Protein AF-A0A379F1T3-F1 (afdb_monomer_lite)

Secondary structure (DSSP, 8-state):
------SEEEPPTT--S-SEETTEEEE---PPPTTS-HHHHHHHHHHHHHHHHHHHHHHHHHHHTTTT--TTTT-----

Foldseek 3Di:
DDPDDAQEAEDEAPPPDDQDDPNHGYDYDDDDDPPDDPVRVVVNVVRVVVVVVCVVVVVCVCVVVVVVDDVCVPDPPDD

pLDDT: mean 74.95, std 10.94, range [41.56, 87.19]

Radius of gyration: 16.76 Å; chains: 1; bounding box: 33×37×49 Å

Organism: NCBI:txid60133

Structure (mmCIF, N/CA/C/O backbone):
data_AF-A0A379F1T3-F1
#
_entry.id   AF-A0A379F1T3-F1
#
loop_
_atom_site.group_PDB
_atom_site.id
_atom_site.type_symbol
_atom_site.label_atom_id
_atom_site.label_alt_id
_atom_site.label_comp_id
_atom_site.label_asym_id
_atom_site.label_entity_id
_atom_site.label_seq_id
_atom_site.pdbx_PDB_ins_code
_atom_site.Cartn_x
_atom_site.Cartn_y
_atom_site.Cartn_z
_atom_site.occupancy
_atom_site.B_iso_or_equiv
_atom_site.auth_seq_id
_atom_site.auth_comp_id
_atom_site.auth_asym_id
_atom_site.auth_atom_id
_atom_site.pdbx_PDB_model_num
ATOM 1 N N . MET A 1 1 ? 1.475 -27.940 0.494 1.00 41.56 1 MET A N 1
ATOM 2 C CA . MET A 1 1 ? 1.448 -26.461 0.390 1.00 41.56 1 MET A CA 1
ATOM 3 C C . MET A 1 1 ? 0.157 -25.952 1.012 1.00 41.56 1 MET A C 1
ATOM 5 O O . MET A 1 1 ? -0.911 -26.155 0.452 1.00 41.56 1 MET A O 1
ATOM 9 N N . THR A 1 2 ? 0.215 -25.400 2.220 1.00 47.62 2 THR A N 1
ATOM 10 C CA . THR A 1 2 ? -0.974 -25.032 3.004 1.00 47.62 2 THR A CA 1
ATOM 11 C C . THR A 1 2 ? -1.709 -23.874 2.326 1.00 47.62 2 THR A C 1
ATOM 13 O O . THR A 1 2 ? -1.165 -22.777 2.219 1.00 47.62 2 THR A O 1
ATOM 16 N N . GLY A 1 3 ? -2.936 -24.116 1.855 1.00 56.78 3 GLY A N 1
ATOM 17 C CA . GLY A 1 3 ? -3.784 -23.165 1.123 1.00 56.78 3 GLY A CA 1
ATOM 18 C C . GLY A 1 3 ? -4.314 -22.006 1.974 1.00 56.78 3 GLY A C 1
ATOM 19 O O . GLY A 1 3 ? -5.521 -21.784 2.043 1.00 56.78 3 GLY A O 1
ATOM 20 N N . ARG A 1 4 ? -3.429 -21.257 2.639 1.00 63.41 4 ARG A N 1
ATOM 21 C CA . ARG A 1 4 ? -3.782 -20.032 3.363 1.00 63.41 4 ARG A CA 1
ATOM 22 C C . ARG A 1 4 ? -4.086 -18.928 2.354 1.00 63.41 4 ARG A C 1
ATOM 24 O O . ARG A 1 4 ? -3.187 -18.263 1.848 1.00 63.41 4 ARG A O 1
ATOM 31 N N . LYS A 1 5 ? -5.372 -18.733 2.063 1.00 63.28 5 LYS A N 1
ATOM 32 C CA . LYS A 1 5 ? -5.853 -17.562 1.325 1.00 63.28 5 LYS A CA 1
ATOM 33 C C . LYS A 1 5 ? -5.840 -16.362 2.263 1.00 63.28 5 LYS A C 1
ATOM 35 O O . LYS A 1 5 ? -6.430 -16.396 3.336 1.00 63.28 5 LYS A O 1
ATOM 40 N N . VAL A 1 6 ? -5.128 -15.314 1.870 1.00 71.56 6 VAL A N 1
ATOM 41 C CA . VAL A 1 6 ? -5.070 -14.063 2.626 1.00 71.56 6 VAL A CA 1
ATOM 42 C C . VAL A 1 6 ? -6.381 -13.312 2.406 1.00 71.56 6 VAL A C 1
ATOM 44 O O . VAL A 1 6 ? -6.713 -12.999 1.269 1.00 71.56 6 VAL A O 1
ATOM 47 N N . ASP A 1 7 ? -7.125 -12.996 3.466 1.00 77.69 7 ASP A N 1
ATOM 48 C CA . ASP A 1 7 ? -8.410 -12.288 3.336 1.00 77.69 7 ASP A CA 1
ATOM 49 C C . ASP A 1 7 ? -8.249 -10.793 3.025 1.00 77.69 7 ASP A C 1
ATOM 51 O O . ASP A 1 7 ? -9.118 -10.178 2.405 1.00 77.69 7 ASP A O 1
ATOM 55 N N . LYS A 1 8 ? -7.145 -10.182 3.473 1.00 78.75 8 LYS A N 1
ATOM 56 C CA . LYS A 1 8 ? -6.887 -8.738 3.361 1.00 78.75 8 LYS A CA 1
ATOM 57 C C . LYS A 1 8 ? -5.492 -8.490 2.809 1.00 78.75 8 LYS A C 1
ATOM 59 O O . LYS A 1 8 ? -4.505 -8.819 3.461 1.00 78.75 8 LYS A O 1
ATOM 64 N N . LEU A 1 9 ? -5.423 -7.868 1.641 1.00 80.50 9 LEU A N 1
ATOM 65 C CA . LEU A 1 9 ? -4.183 -7.496 0.968 1.00 80.50 9 LEU A CA 1
ATOM 66 C C . LEU A 1 9 ? -4.034 -5.970 0.963 1.00 80.50 9 LEU A C 1
ATOM 68 O O . LEU A 1 9 ? -5.031 -5.267 0.847 1.00 80.50 9 LEU A O 1
ATOM 72 N N . ALA A 1 10 ? -2.815 -5.451 1.111 1.00 83.12 10 ALA A N 1
ATOM 73 C CA . ALA A 1 10 ? -2.543 -4.016 1.016 1.00 83.12 10 ALA A CA 1
ATOM 74 C C . ALA A 1 10 ? -2.116 -3.659 -0.412 1.00 83.12 10 ALA A C 1
ATOM 76 O O . ALA A 1 10 ? -1.108 -4.168 -0.899 1.00 83.12 10 ALA A O 1
ATOM 77 N N . GLY A 1 11 ? -2.905 -2.818 -1.074 1.00 80.56 11 GLY A N 1
ATOM 78 C CA . GLY A 1 11 ? -2.614 -2.274 -2.395 1.00 80.56 11 GLY A CA 1
ATOM 79 C C . GLY A 1 11 ? -1.969 -0.894 -2.316 1.00 80.56 11 GLY A C 1
ATOM 80 O O . GLY A 1 11 ? -2.089 -0.194 -1.309 1.00 80.56 11 GLY A O 1
ATOM 81 N N . ASP A 1 12 ? -1.309 -0.506 -3.401 1.00 78.25 12 ASP A N 1
ATOM 82 C CA . ASP A 1 12 ? -0.611 0.772 -3.505 1.00 78.25 12 ASP A CA 1
ATOM 83 C C . ASP A 1 12 ? -1.550 1.914 -3.905 1.00 78.25 12 ASP A C 1
ATOM 85 O O . ASP A 1 12 ? -2.624 1.722 -4.494 1.00 78.25 12 ASP A O 1
ATOM 89 N N . ARG A 1 13 ? -1.149 3.139 -3.554 1.00 71.25 13 ARG A N 1
ATOM 90 C CA . ARG A 1 13 ? -1.936 4.338 -3.841 1.00 71.25 13 ARG A CA 1
ATOM 91 C C . ARG A 1 13 ? -2.002 4.545 -5.357 1.00 71.25 13 ARG A C 1
ATOM 93 O O . ARG A 1 13 ? -0.976 4.646 -6.015 1.00 71.25 13 ARG A O 1
ATOM 100 N N . GLY A 1 14 ? -3.217 4.608 -5.902 1.00 72.50 14 GLY A N 1
ATOM 101 C CA . GLY A 1 14 ? -3.447 4.753 -7.346 1.00 72.50 14 GLY A CA 1
ATOM 102 C C . GLY A 1 14 ? -3.710 3.443 -8.096 1.00 72.50 14 GLY A C 1
ATOM 103 O O . GLY A 1 14 ? -3.939 3.484 -9.304 1.00 72.50 14 GLY A O 1
ATOM 104 N N . TYR A 1 15 ? -3.750 2.292 -7.414 1.00 77.00 15 TYR A N 1
ATOM 105 C CA . TYR A 1 15 ? -4.195 1.041 -8.030 1.00 77.00 15 TYR A CA 1
ATOM 106 C C . TYR A 1 15 ? -5.653 1.155 -8.523 1.00 77.00 15 TYR A C 1
ATOM 108 O O . TYR A 1 15 ? -6.587 1.251 -7.727 1.00 77.00 15 TYR A O 1
ATOM 116 N N . ARG A 1 16 ? -5.848 1.143 -9.851 1.00 69.94 16 ARG A N 1
ATOM 117 C CA . ARG A 1 16 ? -7.167 1.211 -10.522 1.00 69.94 16 ARG A CA 1
ATOM 118 C C . ARG A 1 16 ? -7.784 -0.162 -10.822 1.00 69.94 16 ARG A C 1
ATOM 120 O O . ARG A 1 16 ? -8.830 -0.230 -11.458 1.00 69.94 16 ARG A O 1
ATOM 127 N N . GLY A 1 17 ? -7.114 -1.245 -10.430 1.00 72.88 17 GLY A N 1
ATOM 128 C CA . GLY A 1 17 ? -7.560 -2.605 -10.719 1.00 72.88 17 GLY A CA 1
ATOM 129 C C . GLY A 1 17 ? -8.723 -3.070 -9.840 1.00 72.88 17 GLY A C 1
ATOM 130 O O . GLY A 1 17 ? -9.366 -2.301 -9.123 1.00 72.88 17 GLY A O 1
ATOM 131 N N . ILE A 1 18 ? -8.987 -4.371 -9.896 1.00 75.50 18 ILE A N 1
ATOM 132 C CA . ILE A 1 18 ? -10.104 -5.009 -9.199 1.00 75.50 18 ILE A CA 1
ATOM 133 C C . ILE A 1 18 ? -9.884 -4.909 -7.681 1.00 75.50 18 ILE A C 1
ATOM 135 O O . ILE A 1 18 ? -8.843 -5.307 -7.172 1.00 75.50 18 ILE A O 1
ATOM 139 N N . LYS A 1 19 ? -10.872 -4.398 -6.938 1.00 75.31 19 LYS A N 1
ATOM 140 C CA . LYS A 1 19 ? -10.772 -4.176 -5.478 1.00 75.31 19 LYS A CA 1
ATOM 141 C C . LYS A 1 19 ? -10.986 -5.445 -4.636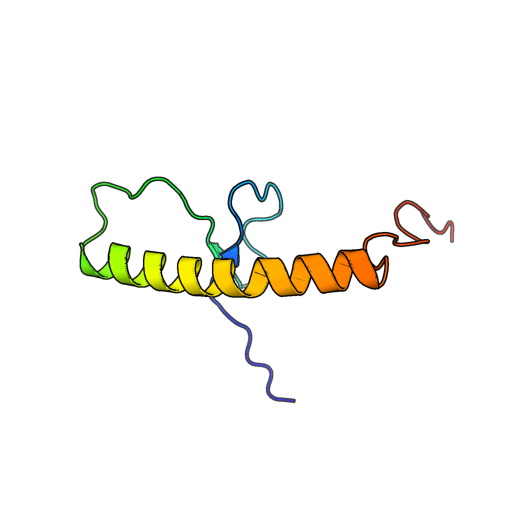 1.00 75.31 19 LYS A C 1
ATOM 143 O O . LYS A 1 19 ? -10.687 -5.457 -3.441 1.00 75.31 19 LYS A O 1
ATOM 148 N N . GLN A 1 20 ? -11.499 -6.514 -5.240 1.00 77.50 20 GLN A N 1
ATOM 149 C CA . GLN A 1 20 ? -11.737 -7.800 -4.588 1.00 77.50 20 GLN A CA 1
ATOM 150 C C . GLN A 1 20 ? -11.526 -8.946 -5.579 1.00 77.50 20 GLN A C 1
ATOM 152 O O . GLN A 1 20 ? -12.184 -9.000 -6.611 1.00 77.50 20 GLN A O 1
ATOM 157 N N . ILE A 1 21 ? -10.639 -9.881 -5.246 1.00 75.00 21 ILE A N 1
ATOM 158 C CA . ILE A 1 21 ? -10.393 -11.081 -6.050 1.00 75.00 21 ILE A CA 1
ATOM 159 C C . ILE A 1 21 ? -10.908 -12.276 -5.249 1.00 75.00 21 ILE A C 1
ATOM 161 O O . ILE A 1 21 ? -10.323 -12.671 -4.238 1.00 75.00 21 ILE A O 1
ATOM 165 N N . GLY A 1 22 ? -12.054 -12.823 -5.662 1.00 79.56 22 GLY A N 1
ATOM 166 C CA . GLY A 1 22 ? -12.745 -13.887 -4.932 1.00 79.56 22 GLY A CA 1
ATOM 167 C C . GLY A 1 22 ? -13.103 -13.464 -3.501 1.00 79.56 22 GLY A C 1
ATOM 168 O O . GLY A 1 22 ? -13.946 -12.589 -3.300 1.00 79.56 22 GLY A O 1
ATOM 169 N N . LYS A 1 23 ? -12.449 -14.084 -2.506 1.00 78.00 23 LYS A N 1
ATOM 170 C CA . LYS A 1 23 ? -12.619 -13.788 -1.067 1.00 78.00 23 LYS A CA 1
ATOM 171 C C . LYS A 1 23 ? -11.648 -12.720 -0.542 1.00 78.00 23 LYS A C 1
ATOM 173 O O . LYS A 1 23 ? -11.878 -12.159 0.525 1.00 78.00 23 LYS A O 1
ATOM 178 N N . THR A 1 24 ? -10.584 -12.418 -1.285 1.00 80.44 24 THR A N 1
ATOM 179 C CA . THR A 1 24 ? -9.522 -11.509 -0.845 1.00 80.44 24 THR A CA 1
ATOM 180 C C . THR A 1 24 ? -9.865 -10.068 -1.194 1.00 80.44 24 THR A C 1
ATOM 182 O O . THR A 1 24 ? -10.080 -9.730 -2.360 1.00 80.44 24 THR A O 1
ATOM 185 N N . LYS A 1 25 ? -9.879 -9.196 -0.184 1.00 82.56 25 LYS A N 1
ATOM 186 C CA . LYS A 1 25 ? -10.120 -7.756 -0.339 1.00 82.56 25 LYS A CA 1
ATOM 187 C C . LYS A 1 25 ? -8.801 -6.999 -0.416 1.00 82.56 25 LYS A C 1
ATOM 189 O O . LYS A 1 25 ? -7.946 -7.151 0.458 1.00 82.56 25 LYS A O 1
ATOM 194 N N . ILE A 1 26 ? -8.663 -6.155 -1.433 1.00 81.38 26 ILE A N 1
ATOM 195 C CA . ILE A 1 26 ? -7.503 -5.284 -1.619 1.00 81.38 26 ILE A CA 1
ATOM 196 C C . ILE A 1 26 ? -7.825 -3.939 -0.968 1.00 81.38 26 ILE A C 1
ATOM 198 O O . ILE A 1 26 ? -8.682 -3.183 -1.421 1.00 81.38 26 ILE A O 1
ATOM 202 N N . LEU A 1 27 ? -7.158 -3.666 0.146 1.00 82.69 27 LEU A N 1
ATOM 203 C CA . LEU A 1 27 ? -7.240 -2.415 0.881 1.00 82.69 27 LEU A CA 1
ATOM 204 C C . LEU A 1 27 ? -6.320 -1.406 0.207 1.00 82.69 27 LEU A C 1
ATOM 206 O O . LEU A 1 27 ? -5.114 -1.619 0.157 1.00 82.69 27 LEU A O 1
ATOM 210 N N . ILE A 1 28 ? -6.883 -0.311 -0.285 1.00 80.94 28 ILE A N 1
ATOM 211 C CA . ILE A 1 28 ? -6.130 0.806 -0.860 1.00 80.94 28 ILE A CA 1
ATOM 212 C C . ILE A 1 28 ? -6.050 1.898 0.213 1.00 80.94 28 ILE A C 1
ATOM 214 O O . ILE A 1 28 ? -7.051 2.120 0.906 1.00 80.94 28 ILE A O 1
ATOM 218 N N . PRO A 1 29 ? -4.892 2.555 0.403 1.00 77.75 29 PRO A N 1
ATOM 219 C CA . PRO A 1 29 ? -4.789 3.677 1.321 1.00 77.75 29 PRO A CA 1
ATOM 220 C C . PRO A 1 29 ? -5.699 4.802 0.826 1.00 77.75 29 PRO A C 1
ATOM 222 O O . PRO A 1 29 ? -5.480 5.374 -0.241 1.00 77.75 29 PRO A O 1
ATOM 225 N N . ASP A 1 30 ? -6.731 5.085 1.610 1.00 75.69 30 ASP A N 1
ATOM 226 C CA . ASP A 1 30 ? -7.727 6.121 1.355 1.00 75.69 30 ASP A CA 1
ATOM 227 C C . ASP A 1 30 ? -7.748 7.109 2.528 1.00 75.69 30 ASP A C 1
ATOM 229 O O . ASP A 1 30 ? -7.188 6.830 3.598 1.00 75.69 30 ASP A O 1
ATOM 233 N N . VAL A 1 31 ? -8.380 8.266 2.334 1.00 72.38 31 VAL A N 1
ATOM 234 C CA . VAL A 1 31 ? -8.534 9.279 3.383 1.00 72.38 31 VAL A CA 1
ATOM 235 C C . VAL A 1 31 ? -9.184 8.646 4.623 1.00 72.38 31 VAL A C 1
ATOM 237 O O . VAL A 1 31 ? -10.220 7.980 4.511 1.00 72.38 31 VAL A O 1
ATOM 240 N N . PRO A 1 32 ? -8.584 8.801 5.820 1.00 70.19 32 PRO A N 1
ATOM 241 C CA . PRO A 1 32 ? -9.100 8.171 7.025 1.00 70.19 32 PRO A CA 1
ATOM 242 C C . PRO A 1 32 ? -10.506 8.691 7.321 1.00 70.19 32 PRO A C 1
ATOM 244 O O . PRO A 1 32 ? -10.710 9.882 7.545 1.00 70.19 32 PRO A O 1
ATOM 247 N N . LYS A 1 33 ? -11.486 7.783 7.351 1.00 75.00 33 LYS A N 1
ATOM 248 C CA . LYS A 1 33 ? -12.875 8.140 7.650 1.00 75.00 33 LYS A CA 1
ATOM 249 C C . LYS A 1 33 ? -12.978 8.610 9.102 1.00 75.00 33 LYS A C 1
ATOM 251 O O . LYS A 1 33 ? -12.377 8.012 9.996 1.00 75.00 33 LYS A O 1
ATOM 256 N N . ALA A 1 34 ? -13.784 9.642 9.353 1.00 68.56 34 ALA A N 1
ATOM 257 C CA . ALA A 1 34 ? -13.988 10.201 10.695 1.00 68.56 34 ALA A CA 1
ATOM 258 C C . ALA A 1 34 ? -14.485 9.156 11.718 1.00 68.56 34 ALA A C 1
ATOM 260 O O . ALA A 1 34 ? -14.167 9.250 12.896 1.00 68.56 34 ALA A O 1
ATOM 261 N N . LYS A 1 35 ? -15.188 8.116 11.247 1.00 74.50 35 LYS A N 1
ATOM 262 C CA . LYS A 1 35 ? -15.732 7.016 12.060 1.00 74.50 35 LYS A CA 1
ATOM 263 C C . LYS A 1 35 ? -14.700 5.962 12.491 1.00 74.50 35 LYS A C 1
ATOM 265 O O . LYS A 1 35 ? -15.019 5.108 13.313 1.00 74.50 35 LYS A O 1
ATOM 270 N N . ASP A 1 36 ? -13.488 5.963 11.930 1.00 74.62 36 ASP A N 1
ATOM 271 C CA . ASP A 1 36 ? -12.461 4.995 12.324 1.00 74.62 36 ASP A CA 1
ATOM 272 C C . ASP A 1 36 ? -11.871 5.369 13.696 1.00 74.62 36 ASP A C 1
ATOM 274 O O . ASP A 1 36 ? -11.331 6.462 13.881 1.00 74.62 36 ASP A O 1
ATOM 278 N N . SER A 1 37 ? -11.892 4.423 14.639 1.00 83.31 37 SER A N 1
ATOM 279 C CA . SER A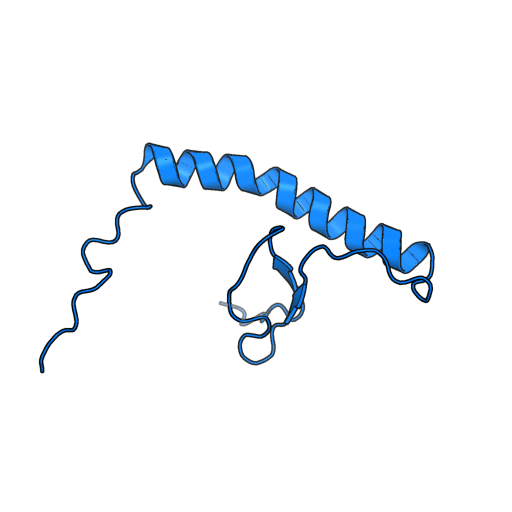 1 37 ? -11.185 4.562 15.919 1.00 83.31 37 SER A CA 1
ATOM 280 C C . SER A 1 37 ? -9.671 4.710 15.704 1.00 83.31 37 SER A C 1
ATOM 282 O O . SER A 1 37 ? -9.101 4.139 14.766 1.00 83.31 37 SER A O 1
ATOM 284 N N . TYR A 1 38 ? -8.997 5.431 16.606 1.00 84.12 38 TYR A N 1
ATOM 285 C CA . TYR A 1 38 ? -7.542 5.633 16.601 1.00 84.12 38 TYR A CA 1
ATOM 286 C C . TYR A 1 38 ? -6.762 4.321 16.406 1.00 84.12 38 TYR A C 1
ATOM 288 O O . TYR A 1 38 ? -5.852 4.236 15.576 1.00 84.12 38 TYR A O 1
ATOM 296 N N . TYR A 1 39 ? -7.180 3.257 17.098 1.00 84.19 39 TYR A N 1
ATOM 297 C CA . TYR A 1 39 ? -6.545 1.943 16.997 1.00 84.19 39 TYR A CA 1
ATOM 298 C C . TYR A 1 39 ? -6.643 1.350 15.584 1.00 84.19 39 TYR A C 1
ATOM 300 O O . TYR A 1 39 ? -5.672 0.810 15.045 1.00 84.19 39 TYR A O 1
ATOM 308 N N . GLN A 1 40 ? -7.804 1.494 14.942 1.00 82.88 40 GLN A N 1
ATOM 309 C CA . GLN A 1 40 ? -8.026 1.001 13.584 1.00 82.88 40 GLN A CA 1
ATOM 310 C C . GLN A 1 40 ? -7.170 1.768 12.570 1.00 82.88 40 GLN A C 1
ATOM 312 O O . GLN A 1 40 ? -6.577 1.145 11.685 1.00 82.88 40 GLN A O 1
ATOM 317 N N . LYS A 1 41 ? -7.027 3.091 12.737 1.00 83.25 41 LYS A N 1
ATOM 318 C CA . LYS A 1 41 ? -6.141 3.927 11.909 1.00 83.25 41 LYS A CA 1
ATOM 319 C C . LYS A 1 41 ? -4.684 3.482 12.032 1.00 83.25 41 LYS A C 1
ATOM 321 O O . LYS A 1 41 ? -4.045 3.220 11.015 1.00 83.25 41 LYS A O 1
ATOM 326 N N . LYS A 1 42 ? -4.182 3.292 13.258 1.00 86.00 42 LYS A N 1
ATOM 327 C CA . LYS A 1 42 ? -2.806 2.830 13.514 1.00 86.00 42 LYS A CA 1
ATOM 328 C C . LYS A 1 42 ? -2.541 1.445 12.914 1.00 86.00 42 LYS A C 1
ATOM 330 O O . LYS A 1 42 ? -1.498 1.231 12.296 1.00 86.00 42 LYS A O 1
ATOM 335 N N . LYS A 1 43 ? -3.495 0.513 13.035 1.00 86.12 43 LYS A N 1
ATOM 336 C CA . LYS A 1 43 ? -3.385 -0.835 12.451 1.00 86.12 43 LYS A CA 1
ATOM 337 C C . LYS A 1 43 ? -3.328 -0.798 10.921 1.00 86.12 43 LYS A C 1
ATOM 339 O O . LYS A 1 43 ? -2.475 -1.466 10.339 1.00 86.12 43 LYS A O 1
ATOM 344 N N . LYS A 1 44 ? -4.192 -0.002 10.277 1.00 83.88 44 LYS A N 1
ATOM 345 C CA . LYS A 1 44 ? -4.176 0.207 8.817 1.00 83.88 44 LYS A CA 1
ATOM 346 C C . LYS A 1 44 ? -2.865 0.867 8.373 1.00 83.88 44 LYS A C 1
ATOM 348 O O . LYS A 1 44 ? -2.221 0.370 7.458 1.00 83.88 44 LYS A O 1
ATOM 353 N N . HIS A 1 45 ? -2.422 1.914 9.066 1.00 84.94 45 HIS A N 1
ATOM 354 C CA . HIS A 1 45 ? -1.171 2.612 8.764 1.00 84.94 45 HIS A CA 1
ATOM 355 C C . HIS A 1 45 ? 0.044 1.675 8.823 1.00 84.94 45 HIS A C 1
ATOM 357 O O . HIS A 1 45 ? 0.797 1.592 7.858 1.00 84.94 45 HIS A O 1
ATOM 363 N N . LYS A 1 46 ? 0.182 0.872 9.890 1.00 86.81 46 LYS A N 1
ATOM 364 C CA . LYS A 1 46 ? 1.279 -0.104 10.015 1.00 86.81 46 LYS A CA 1
ATOM 365 C C . LYS A 1 46 ? 1.286 -1.128 8.873 1.00 86.81 46 LYS A C 1
ATOM 367 O O . LYS A 1 46 ? 2.357 -1.548 8.444 1.00 86.81 46 LYS A O 1
ATOM 372 N N . LEU A 1 47 ? 0.112 -1.536 8.387 1.00 86.12 47 LEU A N 1
ATOM 373 C CA . LEU A 1 47 ? -0.005 -2.445 7.245 1.00 86.12 47 LEU A CA 1
ATOM 374 C C . LEU A 1 47 ? 0.521 -1.794 5.955 1.00 86.12 47 LEU A C 1
ATOM 376 O O . LEU A 1 47 ? 1.310 -2.413 5.244 1.00 86.12 47 LEU A O 1
ATOM 380 N N . PHE A 1 48 ? 0.140 -0.543 5.687 1.00 85.81 48 PHE A N 1
ATOM 381 C CA . PHE A 1 48 ? 0.600 0.190 4.505 1.00 85.81 48 PHE A CA 1
ATOM 382 C C . PHE A 1 48 ? 2.087 0.552 4.566 1.00 85.81 48 PHE A C 1
ATOM 384 O O . PHE A 1 48 ? 2.768 0.418 3.558 1.00 85.81 48 PHE A O 1
ATOM 391 N N . CYS A 1 49 ? 2.632 0.912 5.732 1.00 86.81 49 CYS A N 1
ATOM 392 C CA . CYS A 1 49 ? 4.071 1.161 5.879 1.00 86.81 49 CYS A CA 1
ATOM 393 C C . CYS A 1 49 ? 4.910 -0.084 5.570 1.00 86.81 49 CYS A C 1
ATOM 395 O O . CYS A 1 49 ? 5.924 0.010 4.888 1.00 86.81 49 CYS A O 1
ATOM 397 N N . LYS A 1 50 ? 4.465 -1.268 6.017 1.00 87.19 50 LYS A N 1
ATOM 398 C CA . LYS A 1 50 ? 5.134 -2.530 5.666 1.00 87.19 50 LYS A CA 1
ATOM 399 C C . LYS A 1 50 ? 5.117 -2.783 4.157 1.00 87.19 50 LYS A C 1
ATOM 401 O O . LYS A 1 50 ? 6.118 -3.230 3.612 1.00 87.19 50 LYS A O 1
ATOM 406 N N . ARG A 1 51 ? 3.997 -2.483 3.488 1.00 85.88 51 ARG A N 1
ATOM 407 C CA . ARG A 1 51 ? 3.860 -2.599 2.028 1.00 85.88 51 ARG A CA 1
ATOM 408 C C . ARG A 1 51 ? 4.787 -1.622 1.296 1.00 85.88 51 ARG A C 1
ATOM 410 O O . ARG A 1 51 ? 5.501 -2.036 0.392 1.00 85.88 51 ARG A O 1
ATOM 417 N N . ALA A 1 52 ? 4.832 -0.369 1.737 1.00 84.69 52 ALA A N 1
ATOM 418 C CA . ALA A 1 52 ? 5.687 0.658 1.152 1.00 84.69 52 ALA A CA 1
ATOM 419 C C . ALA A 1 52 ? 7.186 0.342 1.289 1.00 84.69 52 ALA A C 1
ATOM 421 O O . ALA A 1 52 ? 7.961 0.744 0.434 1.00 84.69 52 ALA A O 1
ATOM 422 N N . GLY A 1 53 ? 7.597 -0.397 2.326 1.00 86.56 53 GLY A N 1
ATOM 423 C CA . GLY A 1 53 ? 8.992 -0.819 2.492 1.00 86.56 53 GLY A CA 1
ATOM 424 C C . GLY A 1 53 ? 9.443 -1.915 1.519 1.00 86.56 53 GLY A C 1
ATOM 425 O O . GLY A 1 53 ? 10.616 -1.962 1.171 1.00 86.56 53 GLY A O 1
ATOM 426 N N . ILE A 1 54 ? 8.534 -2.782 1.061 1.00 86.19 54 ILE A N 1
ATOM 427 C CA . ILE A 1 54 ? 8.872 -3.875 0.128 1.00 86.19 54 ILE A CA 1
ATOM 428 C C . ILE A 1 54 ? 8.776 -3.460 -1.345 1.00 86.19 54 ILE A C 1
ATOM 430 O O . ILE A 1 54 ? 9.420 -4.064 -2.201 1.00 86.19 54 ILE A O 1
ATOM 434 N N . GLU A 1 55 ? 7.975 -2.438 -1.649 1.00 82.12 55 GLU A N 1
ATOM 435 C CA . GLU A 1 55 ? 7.756 -1.957 -3.016 1.00 82.12 55 GLU A CA 1
ATOM 436 C C . GLU A 1 55 ? 9.026 -1.50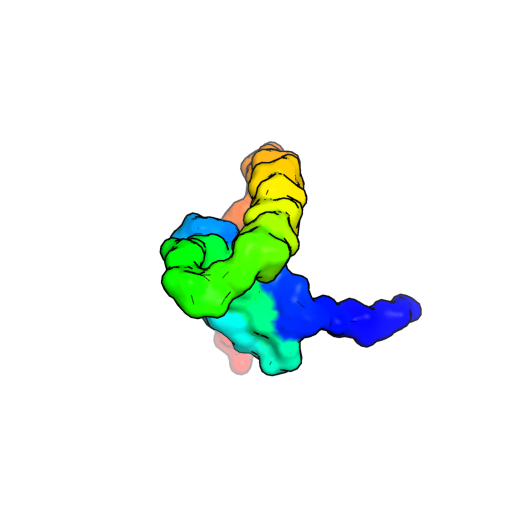2 -3.746 1.00 82.12 55 GLU A C 1
ATOM 438 O O . GLU A 1 55 ? 9.191 -1.896 -4.899 1.00 82.12 55 GLU A O 1
ATOM 443 N N . PRO A 1 56 ? 9.958 -0.755 -3.123 1.00 84.38 56 PRO A N 1
ATOM 444 C CA . PRO A 1 56 ? 11.204 -0.362 -3.774 1.00 84.38 56 PRO A CA 1
ATOM 445 C C . PRO A 1 56 ? 12.019 -1.569 -4.238 1.00 84.38 56 PRO A C 1
ATOM 447 O O . PRO A 1 56 ? 12.484 -1.603 -5.373 1.00 84.38 56 PRO A O 1
ATOM 450 N N . THR A 1 57 ? 12.126 -2.603 -3.400 1.00 86.56 57 THR A N 1
ATOM 451 C CA . THR A 1 57 ? 12.847 -3.836 -3.737 1.00 86.56 57 THR A CA 1
ATOM 452 C C . THR A 1 57 ? 12.174 -4.581 -4.886 1.00 86.56 57 THR A C 1
ATOM 454 O O . THR A 1 57 ? 12.850 -5.016 -5.814 1.00 86.56 57 THR A O 1
ATOM 457 N N . ILE A 1 58 ? 10.842 -4.694 -4.869 1.00 83.88 58 ILE A N 1
ATOM 458 C CA . ILE A 1 58 ? 10.079 -5.308 -5.968 1.00 83.88 58 ILE A CA 1
ATOM 459 C C . ILE A 1 58 ? 10.251 -4.497 -7.262 1.00 83.88 58 ILE A C 1
ATOM 461 O O . ILE A 1 58 ? 10.411 -5.077 -8.336 1.00 83.88 58 ILE A O 1
ATOM 465 N N . GLY A 1 59 ? 10.235 -3.167 -7.168 1.00 82.44 59 GLY A N 1
ATOM 466 C CA . GLY A 1 59 ? 10.438 -2.250 -8.286 1.00 82.44 59 GLY A CA 1
ATOM 467 C C . GLY A 1 59 ? 11.817 -2.400 -8.923 1.00 82.44 59 GLY A C 1
ATOM 468 O O . GLY A 1 59 ? 11.892 -2.572 -10.140 1.00 82.44 59 GLY A O 1
ATOM 469 N N . HIS A 1 60 ? 12.878 -2.413 -8.110 1.00 86.06 60 HIS A N 1
ATOM 470 C CA . HIS A 1 60 ? 14.250 -2.640 -8.572 1.00 86.06 60 HIS A CA 1
ATOM 471 C C . HIS A 1 60 ? 14.379 -3.996 -9.265 1.00 86.06 60 HIS A C 1
ATOM 473 O O . HIS A 1 60 ? 14.717 -4.040 -10.442 1.00 86.06 60 HIS A O 1
ATOM 479 N N . LEU A 1 61 ? 13.954 -5.087 -8.616 1.00 83.19 61 LEU A N 1
ATOM 480 C CA . LEU A 1 61 ? 13.990 -6.428 -9.216 1.00 83.19 61 LEU A CA 1
ATOM 481 C C . LEU A 1 61 ? 13.250 -6.488 -10.559 1.00 83.19 61 LEU A C 1
ATOM 483 O O . LEU A 1 61 ? 13.708 -7.116 -11.514 1.00 83.19 61 LEU A O 1
ATOM 487 N N . LYS A 1 62 ? 12.099 -5.818 -10.663 1.00 80.38 62 LYS A N 1
ATOM 488 C CA . LYS A 1 62 ? 11.308 -5.782 -11.897 1.00 80.38 62 LYS A CA 1
ATOM 489 C C . LYS A 1 62 ? 11.984 -4.981 -13.014 1.00 80.38 62 LYS A C 1
ATOM 491 O O . LYS A 1 62 ? 11.815 -5.339 -14.183 1.00 80.38 62 LYS A O 1
ATOM 496 N N . ALA A 1 63 ? 12.694 -3.908 -12.671 1.00 80.75 63 ALA A N 1
ATOM 497 C CA . ALA A 1 63 ? 13.440 -3.081 -13.613 1.00 80.75 63 ALA A CA 1
ATOM 498 C C . ALA A 1 63 ? 14.714 -3.794 -14.086 1.00 80.75 63 ALA A C 1
ATOM 500 O O . ALA A 1 63 ? 14.888 -3.978 -15.292 1.00 80.75 63 ALA A O 1
ATOM 501 N N . ASP A 1 64 ? 15.521 -4.279 -13.142 1.00 80.25 64 ASP A N 1
ATOM 502 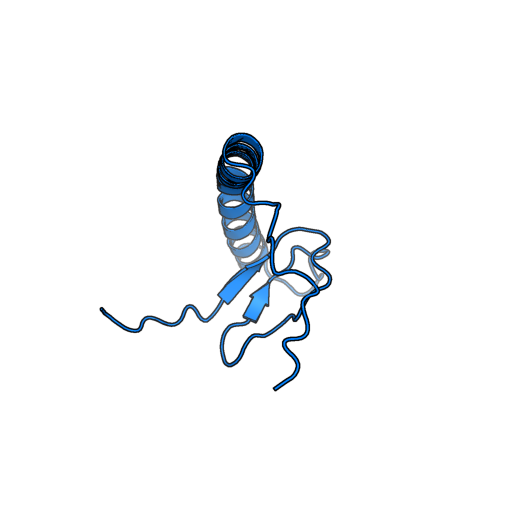C CA . ASP A 1 64 ? 16.821 -4.911 -13.381 1.00 80.25 64 ASP A CA 1
ATOM 503 C C . ASP A 1 64 ? 16.680 -6.175 -14.235 1.00 80.25 64 ASP A C 1
ATOM 505 O O . ASP A 1 64 ? 17.419 -6.385 -15.195 1.00 80.25 64 ASP A O 1
ATOM 509 N N . HIS A 1 65 ? 15.650 -6.984 -13.968 1.00 76.31 65 HIS A N 1
ATOM 510 C CA . HIS A 1 65 ? 15.403 -8.229 -14.700 1.00 76.31 65 HIS A CA 1
ATOM 511 C C . HIS A 1 65 ? 14.474 -8.039 -15.914 1.00 76.31 65 HIS A C 1
ATOM 513 O O . HIS A 1 65 ? 14.056 -9.016 -16.535 1.00 76.31 65 HIS A O 1
ATOM 519 N N . ARG A 1 66 ? 14.100 -6.793 -16.256 1.00 71.38 66 ARG A N 1
ATOM 520 C CA . ARG A 1 66 ? 13.175 -6.445 -17.360 1.00 71.38 66 ARG A CA 1
ATOM 521 C C . ARG A 1 66 ? 11.848 -7.223 -17.333 1.00 71.38 66 ARG A C 1
ATOM 523 O O . ARG A 1 66 ? 11.175 -7.342 -18.358 1.00 71.38 66 ARG A O 1
ATOM 530 N N . LEU A 1 67 ? 11.418 -7.685 -16.157 1.00 67.06 67 LEU A N 1
ATOM 531 C CA . LEU A 1 67 ? 10.192 -8.473 -15.943 1.00 67.06 67 LEU A CA 1
ATOM 532 C C . LEU A 1 67 ? 8.910 -7.671 -16.225 1.00 67.06 67 LEU A C 1
ATOM 534 O O . LEU A 1 67 ? 7.804 -8.207 -16.229 1.00 67.06 67 LEU A O 1
ATOM 538 N N . SER A 1 68 ? 9.032 -6.363 -16.459 1.00 61.38 68 SER A N 1
ATOM 539 C CA . SER A 1 68 ? 7.955 -5.513 -16.969 1.00 61.38 68 SER A CA 1
ATOM 540 C C . SER A 1 68 ? 7.571 -5.819 -18.426 1.00 61.38 68 SER A C 1
ATOM 542 O O . SER A 1 68 ? 6.468 -5.452 -18.842 1.00 61.38 68 SER A O 1
ATOM 544 N N . ARG A 1 69 ? 8.428 -6.514 -19.189 1.00 62.94 69 ARG A N 1
ATOM 545 C CA . ARG A 1 69 ? 8.155 -6.950 -20.563 1.00 62.94 69 ARG A CA 1
ATOM 546 C C . ARG A 1 69 ? 7.538 -8.346 -20.570 1.00 62.94 69 ARG A C 1
ATOM 548 O O . ARG A 1 69 ? 8.234 -9.351 -20.621 1.00 62.94 69 ARG A O 1
ATOM 555 N N . ASN A 1 70 ? 6.210 -8.405 -20.564 1.00 65.31 70 ASN A N 1
ATOM 556 C CA . ASN A 1 70 ? 5.512 -9.622 -20.974 1.00 65.31 70 ASN A CA 1
ATOM 557 C C . ASN A 1 70 ? 5.506 -9.684 -22.509 1.00 65.31 70 ASN A C 1
ATOM 559 O O . ASN A 1 70 ? 4.788 -8.904 -23.132 1.00 65.31 70 ASN A O 1
ATOM 563 N N . PHE A 1 71 ? 6.255 -10.617 -23.105 1.00 58.31 71 PHE A N 1
ATOM 564 C CA . PHE A 1 71 ? 6.238 -10.870 -24.557 1.00 58.31 71 PHE A CA 1
ATOM 565 C C . PHE A 1 71 ? 4.836 -11.234 -25.084 1.00 58.31 71 PHE A C 1
ATOM 567 O O . PHE A 1 71 ? 4.508 -10.928 -26.222 1.00 58.31 71 PHE A O 1
ATOM 574 N N . TYR A 1 72 ? 3.980 -11.806 -24.232 1.00 59.75 72 TYR A N 1
ATOM 575 C CA . TYR A 1 72 ? 2.610 -12.208 -24.574 1.00 59.75 72 TYR A CA 1
ATOM 576 C C . TYR A 1 72 ? 1.532 -11.183 -24.190 1.00 59.75 72 TYR A C 1
ATOM 578 O O . TYR A 1 72 ? 0.338 -11.449 -24.338 1.00 59.75 72 TYR A O 1
ATOM 586 N N . LYS A 1 73 ? 1.898 -10.001 -23.674 1.00 58.47 73 LYS A N 1
ATOM 587 C CA . LYS A 1 73 ? 0.903 -8.995 -23.271 1.00 58.47 73 LYS A CA 1
ATOM 588 C C . LYS A 1 73 ? 0.272 -8.363 -24.513 1.00 58.47 73 LYS A C 1
ATOM 590 O O . LYS A 1 73 ? 0.816 -7.418 -25.066 1.00 58.47 73 LYS A O 1
ATOM 595 N N . GLY A 1 74 ? -0.888 -8.880 -24.916 1.00 59.78 74 GLY A N 1
ATOM 596 C CA . GLY A 1 74 ? -1.629 -8.431 -26.101 1.00 59.78 74 GLY A CA 1
ATOM 597 C C . GLY A 1 74 ? -1.712 -9.469 -27.221 1.00 59.78 74 GLY A C 1
ATOM 598 O O . GLY A 1 74 ? -2.437 -9.245 -28.185 1.00 59.78 74 GLY A O 1
ATOM 599 N N . VAL A 1 75 ? -1.046 -10.620 -27.083 1.00 55.03 75 VAL A N 1
ATOM 600 C CA . VAL A 1 75 ? -1.227 -11.736 -28.015 1.00 55.03 75 VAL A CA 1
ATOM 601 C C . VAL A 1 75 ? -2.541 -12.430 -27.658 1.00 55.03 75 VAL A C 1
ATOM 603 O O . VAL A 1 75 ? -2.607 -13.220 -26.718 1.00 55.03 75 VAL A O 1
ATOM 606 N N . LYS A 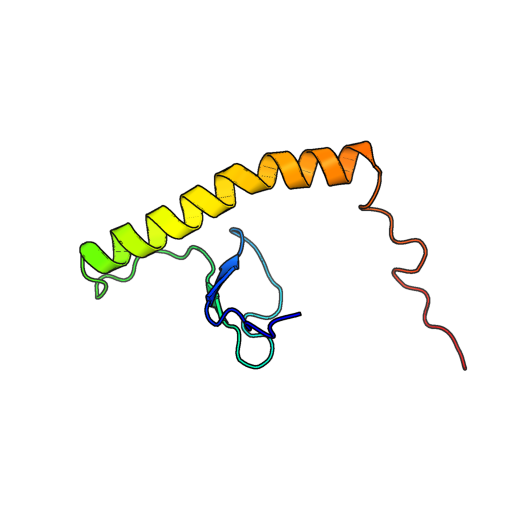1 76 ? -3.617 -12.105 -28.382 1.00 57.94 76 LYS A N 1
ATOM 607 C CA . LYS A 1 76 ? -4.775 -12.999 -28.477 1.00 57.94 76 LYS A CA 1
ATOM 608 C C . LYS A 1 76 ? -4.311 -14.196 -29.301 1.00 57.94 76 LYS A C 1
ATOM 610 O O . LYS A 1 76 ? -4.121 -14.061 -30.505 1.00 57.94 76 LYS A O 1
ATOM 615 N N . GLY A 1 77 ? -4.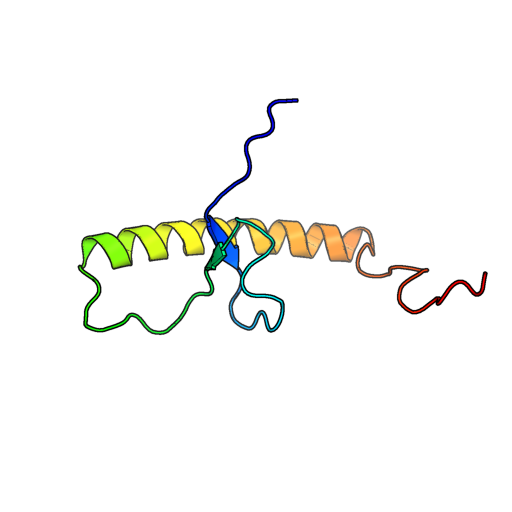064 -15.332 -28.654 1.00 61.22 77 GLY A N 1
ATOM 616 C CA . GLY A 1 77 ? -3.955 -16.589 -29.384 1.00 61.22 77 GLY A CA 1
ATOM 617 C C . GLY A 1 77 ? -5.286 -16.825 -30.090 1.00 61.22 77 GLY A C 1
ATOM 618 O O . GLY A 1 77 ? -6.313 -16.901 -29.421 1.00 61.22 77 GLY A O 1
ATOM 619 N N . TYR A 1 78 ? -5.279 -16.849 -31.419 1.00 52.47 78 TYR A N 1
ATOM 620 C CA . TYR A 1 78 ? -6.396 -17.380 -32.188 1.00 52.47 78 TYR A CA 1
ATOM 621 C C . TYR A 1 78 ? -6.222 -18.895 -32.233 1.00 52.47 78 TYR A C 1
ATOM 623 O O . TYR A 1 78 ? -5.386 -19.381 -32.991 1.00 52.47 78 TYR A O 1
ATOM 631 N N . ILE A 1 79 ? -6.971 -19.603 -31.387 1.00 44.97 79 ILE A N 1
ATOM 632 C CA . ILE A 1 79 ? -7.465 -20.964 -31.629 1.00 44.97 79 ILE A CA 1
ATOM 633 C C . ILE A 1 79 ? -8.909 -20.979 -31.141 1.00 44.97 79 ILE A C 1
ATOM 635 O O . ILE A 1 79 ? -9.130 -20.525 -29.994 1.00 44.97 79 ILE A O 1
#

Sequence (79 aa):
MTGRKVDKLAGDRGYRGIKQIGKTKILIPDVPKAKDSYYQKKKKHKLFCKRAGIEPTIGHLKADHRLSRNFYKGVKGYI